Protein AF-M1D6J9-F1 (afdb_monomer_lite)

Organism: Solanum tuberosum (NCBI:txid4113)

pLDDT: mean 74.07, std 15.8, range [37.56, 92.62]

Sequence (153 aa):
MGIGIFLSIVTMIISGIVEDRRRTLAMTRPMLQMTREKGAISSMSGLWLIPQMALSGLSEAFALISENEFFYKQCPENMRSIAASFFFVGLAGSSYLSSFFSSVVHKTSNWLAEDLNKGKLDCFYYLMAALEILNLGYFLVCAKWYKYKGVAM

Foldseek 3Di:
DLVLLVLVLVLLVLVLVVVVVLLVQQVPDPPDDDDPQQADDRPDPCVSVVVSVVSNVVSVVVVVVVLVVCLVQPPDPVCSVVSVVVVVVVVVVVVVVVVVVVVCCVVVDCLVPSHVNVRPVSVVSVVVSVVSVVVSVVVVVVVVVDDRDDPPD

Structure (mmCIF, N/CA/C/O backbone):
data_AF-M1D6J9-F1
#
_entry.id   AF-M1D6J9-F1
#
loop_
_atom_site.group_PDB
_atom_site.id
_atom_site.type_symbol
_atom_site.label_atom_id
_atom_site.label_alt_id
_atom_site.label_comp_id
_atom_site.label_asym_id
_atom_site.label_entity_id
_atom_site.label_seq_id
_atom_site.pdbx_PDB_ins_code
_atom_site.Cartn_x
_atom_site.Cartn_y
_atom_site.Cartn_z
_atom_site.occupancy
_atom_site.B_iso_or_equiv
_atom_site.auth_seq_id
_atom_site.auth_comp_id
_atom_site.auth_asym_id
_atom_site.auth_atom_id
_atom_site.pdbx_PDB_model_num
ATOM 1 N N . MET A 1 1 ? -10.720 4.431 4.496 1.00 81.25 1 MET A N 1
ATOM 2 C CA . MET A 1 1 ? -9.543 3.540 4.601 1.00 81.25 1 MET A CA 1
ATOM 3 C C . MET A 1 1 ? -9.350 2.794 3.285 1.00 81.25 1 MET A C 1
ATOM 5 O O . MET A 1 1 ? -8.314 2.959 2.662 1.00 81.25 1 MET A O 1
ATOM 9 N N . GLY A 1 2 ? -10.385 2.112 2.770 1.00 84.06 2 GLY A N 1
ATOM 10 C CA . GLY A 1 2 ? -10.332 1.439 1.459 1.00 84.06 2 GLY A CA 1
ATOM 11 C C . GLY A 1 2 ? -9.963 2.329 0.259 1.00 84.06 2 GLY A C 1
ATOM 12 O O . GLY A 1 2 ? -9.241 1.869 -0.614 1.00 84.06 2 GLY A O 1
ATOM 13 N N . ILE A 1 3 ? -10.381 3.604 0.233 1.00 86.88 3 ILE A N 1
ATOM 14 C CA . ILE A 1 3 ? -10.006 4.551 -0.840 1.00 86.88 3 ILE A CA 1
ATOM 15 C C . ILE A 1 3 ? -8.489 4.797 -0.861 1.00 86.88 3 ILE A C 1
ATOM 17 O O . ILE A 1 3 ? -7.898 4.788 -1.933 1.00 86.88 3 ILE A O 1
ATOM 21 N N . GLY A 1 4 ? -7.851 4.952 0.306 1.00 86.06 4 GLY A N 1
ATOM 22 C CA . GLY A 1 4 ? -6.392 5.088 0.403 1.00 86.06 4 GLY A CA 1
ATOM 23 C C . GLY A 1 4 ? -5.677 3.837 -0.108 1.00 86.06 4 GLY A C 1
ATOM 24 O O . GLY A 1 4 ? -4.837 3.928 -0.990 1.00 86.06 4 GLY A O 1
ATOM 25 N N . ILE A 1 5 ? -6.101 2.645 0.331 1.00 86.12 5 ILE A N 1
ATOM 26 C CA . ILE A 1 5 ? -5.523 1.372 -0.144 1.00 86.12 5 ILE A CA 1
ATOM 27 C C . ILE A 1 5 ? -5.670 1.231 -1.670 1.00 86.12 5 ILE A C 1
ATOM 29 O O . ILE A 1 5 ? -4.727 0.838 -2.352 1.00 86.12 5 ILE A O 1
ATOM 33 N N . PHE A 1 6 ? -6.830 1.592 -2.225 1.00 88.31 6 PHE A N 1
ATOM 34 C CA . PHE A 1 6 ? -7.063 1.566 -3.669 1.00 88.31 6 PHE A CA 1
ATOM 35 C C . PHE A 1 6 ? -6.150 2.540 -4.428 1.00 88.31 6 PHE A C 1
ATOM 37 O O . PHE A 1 6 ? -5.569 2.170 -5.447 1.00 88.31 6 PHE A O 1
ATOM 44 N N . LEU A 1 7 ? -5.987 3.767 -3.924 1.00 88.00 7 LEU A N 1
ATOM 45 C CA . LEU A 1 7 ? -5.068 4.744 -4.511 1.00 88.00 7 LEU A CA 1
ATOM 46 C C . LEU A 1 7 ? -3.607 4.276 -4.433 1.00 88.00 7 LEU A C 1
ATOM 48 O O . LEU A 1 7 ? -2.859 4.517 -5.381 1.00 88.00 7 LEU A O 1
ATOM 52 N N . SER A 1 8 ? -3.210 3.562 -3.374 1.00 87.00 8 SER A N 1
ATOM 53 C CA . SER A 1 8 ? -1.877 2.944 -3.263 1.00 87.00 8 SER A CA 1
ATOM 54 C C . SER A 1 8 ? -1.621 1.963 -4.409 1.00 87.00 8 SER A C 1
ATOM 56 O O . SER A 1 8 ? -0.645 2.124 -5.139 1.00 87.00 8 SER A O 1
ATOM 58 N N . ILE A 1 9 ? -2.575 1.059 -4.673 1.00 86.88 9 ILE A N 1
ATOM 59 C CA . ILE A 1 9 ? -2.487 0.076 -5.770 1.00 86.88 9 ILE A CA 1
ATOM 60 C C . ILE A 1 9 ? -2.318 0.773 -7.120 1.00 86.88 9 ILE A C 1
ATOM 62 O O . ILE A 1 9 ? -1.462 0.402 -7.925 1.00 86.88 9 ILE A O 1
ATOM 66 N N . VAL A 1 10 ? -3.119 1.811 -7.374 1.00 87.69 10 VAL A N 1
ATOM 67 C CA . VAL A 1 10 ? -3.025 2.597 -8.611 1.00 87.69 10 VAL A CA 1
ATOM 68 C C . VAL A 1 10 ? -1.655 3.272 -8.724 1.00 87.69 10 VAL A C 1
ATOM 70 O O . VAL A 1 10 ? -1.046 3.245 -9.792 1.00 87.69 10 VAL A O 1
ATOM 73 N N . THR A 1 11 ? -1.140 3.826 -7.625 1.00 86.44 11 THR A N 1
ATOM 74 C CA . THR A 1 11 ? 0.188 4.456 -7.573 1.00 86.44 11 THR A CA 1
ATOM 75 C C . THR A 1 11 ? 1.291 3.449 -7.894 1.00 86.44 11 THR A C 1
ATOM 77 O O . THR A 1 11 ? 2.173 3.746 -8.702 1.00 86.44 11 THR A O 1
ATOM 80 N N . MET A 1 12 ? 1.213 2.242 -7.329 1.00 85.06 12 MET A N 1
ATOM 81 C CA . MET A 1 12 ? 2.183 1.170 -7.550 1.00 85.06 12 MET A CA 1
ATOM 82 C C . MET A 1 12 ? 2.194 0.702 -9.012 1.00 85.06 12 MET A C 1
ATOM 84 O O . MET A 1 12 ? 3.260 0.537 -9.606 1.00 85.06 12 MET A O 1
ATOM 88 N N . ILE A 1 13 ? 1.016 0.569 -9.634 1.00 84.31 13 ILE A N 1
ATOM 89 C CA . ILE A 1 13 ? 0.885 0.234 -11.063 1.00 84.31 13 ILE A CA 1
ATOM 90 C C . ILE A 1 13 ? 1.482 1.340 -11.941 1.00 84.31 13 ILE A C 1
ATOM 92 O O . ILE A 1 13 ? 2.238 1.048 -12.868 1.00 84.31 13 ILE A O 1
ATOM 96 N N . ILE A 1 14 ? 1.175 2.610 -11.652 1.00 83.81 14 ILE A N 1
ATOM 97 C CA . ILE A 1 14 ? 1.732 3.750 -12.395 1.00 83.81 14 ILE A CA 1
ATOM 98 C C . ILE A 1 14 ? 3.258 3.764 -12.278 1.00 83.81 14 ILE A C 1
ATOM 100 O O . ILE A 1 14 ? 3.933 3.947 -13.290 1.00 83.81 14 ILE A O 1
ATOM 104 N N . SER A 1 15 ? 3.805 3.516 -11.085 1.00 79.38 15 SER A N 1
ATOM 105 C CA . SER A 1 15 ? 5.254 3.449 -10.870 1.00 79.38 15 SER A CA 1
ATOM 106 C C . SER A 1 15 ? 5.901 2.329 -11.695 1.00 79.38 15 SER A C 1
ATOM 108 O O . SER A 1 15 ? 6.890 2.572 -12.386 1.00 79.38 15 SER A O 1
ATOM 110 N N . GLY A 1 16 ? 5.279 1.144 -11.745 1.00 77.06 16 GLY A N 1
ATOM 111 C CA . GLY A 1 16 ? 5.732 0.041 -12.599 1.00 77.06 16 GLY A CA 1
ATOM 112 C C . GLY A 1 16 ? 5.719 0.378 -14.097 1.00 77.06 16 GLY A C 1
ATOM 113 O O . GLY A 1 16 ? 6.666 0.057 -14.811 1.00 77.06 16 GLY A O 1
ATOM 114 N N . ILE A 1 17 ? 4.689 1.079 -14.587 1.00 78.62 17 ILE A N 1
ATOM 115 C CA . ILE A 1 17 ? 4.623 1.524 -15.992 1.00 78.62 17 ILE A CA 1
ATOM 116 C C . ILE A 1 17 ? 5.702 2.573 -16.286 1.00 78.62 17 ILE A C 1
ATOM 118 O O . ILE A 1 17 ? 6.336 2.538 -17.341 1.00 78.62 17 ILE A O 1
ATOM 122 N N . VAL A 1 18 ? 5.917 3.525 -15.375 1.00 77.12 18 VAL A N 1
ATOM 123 C CA . VAL A 1 18 ? 6.954 4.558 -15.517 1.00 77.12 18 VAL A CA 1
ATOM 124 C C . VAL A 1 18 ? 8.341 3.918 -15.592 1.00 77.12 18 VAL A C 1
ATOM 126 O O . VAL A 1 18 ? 9.149 4.322 -16.432 1.00 77.12 18 VAL A O 1
ATOM 129 N N . GLU A 1 19 ? 8.594 2.892 -14.783 1.00 73.38 19 GLU A N 1
ATOM 130 C CA . GLU A 1 19 ? 9.855 2.152 -14.776 1.00 73.38 19 GLU A CA 1
ATOM 131 C C . GLU A 1 19 ? 10.079 1.360 -16.076 1.00 73.38 19 GLU A C 1
ATOM 133 O O . GLU A 1 19 ? 11.149 1.466 -16.683 1.00 73.38 19 GLU A O 1
ATOM 138 N N . ASP A 1 20 ? 9.049 0.685 -16.595 1.00 72.38 20 ASP A N 1
ATOM 139 C CA . ASP A 1 20 ? 9.115 -0.018 -17.884 1.00 72.38 20 ASP A CA 1
ATOM 140 C C . ASP A 1 20 ? 9.417 0.949 -19.048 1.00 72.38 20 ASP A C 1
ATOM 142 O O . ASP A 1 20 ? 10.242 0.680 -19.934 1.00 72.38 20 ASP A O 1
ATOM 146 N N . ARG A 1 21 ? 8.831 2.155 -19.008 1.00 71.88 21 ARG A N 1
ATOM 147 C CA . ARG A 1 21 ? 9.123 3.229 -19.973 1.00 71.88 21 ARG A CA 1
ATOM 148 C C . ARG A 1 21 ? 10.549 3.758 -19.819 1.00 71.88 21 ARG A C 1
ATOM 150 O O . ARG A 1 21 ? 11.229 3.933 -20.835 1.00 71.88 21 ARG A O 1
ATOM 157 N N . ARG A 1 22 ? 11.034 3.970 -18.589 1.00 71.06 22 ARG A N 1
ATOM 158 C CA . ARG A 1 22 ? 12.426 4.373 -18.302 1.00 71.06 22 ARG A CA 1
ATOM 159 C C . ARG A 1 22 ? 13.417 3.359 -18.867 1.00 71.06 22 ARG A C 1
ATOM 161 O O . ARG A 1 22 ? 14.403 3.749 -19.503 1.00 71.06 22 ARG A O 1
ATOM 168 N N . ARG A 1 23 ? 13.132 2.071 -18.661 1.00 65.06 23 ARG A N 1
ATOM 169 C CA . ARG A 1 23 ? 13.948 0.934 -19.093 1.00 65.06 23 ARG A CA 1
ATOM 170 C C . ARG A 1 23 ? 13.975 0.785 -20.611 1.00 65.06 23 ARG A C 1
ATOM 172 O O . ARG A 1 23 ? 15.051 0.647 -21.191 1.00 65.06 23 ARG A O 1
ATOM 179 N N . THR A 1 24 ? 12.823 0.901 -21.267 1.00 66.94 24 THR A N 1
ATOM 180 C CA . THR A 1 24 ? 12.717 0.852 -22.734 1.00 66.94 24 THR A CA 1
ATOM 181 C C . THR A 1 24 ? 13.510 1.985 -23.396 1.00 66.94 24 THR A C 1
ATOM 183 O O . THR A 1 24 ? 14.210 1.767 -24.389 1.00 66.94 24 THR A O 1
ATOM 186 N N . LEU A 1 25 ? 13.478 3.193 -22.819 1.00 64.19 25 LEU A N 1
ATOM 187 C CA . LEU A 1 25 ? 14.278 4.329 -23.290 1.00 64.19 25 LEU A CA 1
ATOM 188 C C . LEU A 1 25 ? 15.787 4.100 -23.111 1.00 64.19 25 LEU A C 1
ATOM 190 O O . LEU A 1 25 ? 16.555 4.415 -24.021 1.00 64.19 25 LEU A O 1
ATOM 194 N N . ALA A 1 26 ? 16.202 3.495 -21.994 1.00 61.22 26 ALA A N 1
ATOM 195 C CA . ALA A 1 26 ? 17.601 3.145 -21.743 1.00 61.22 26 ALA A CA 1
ATOM 196 C C . ALA A 1 26 ? 18.139 2.083 -22.725 1.00 61.22 26 ALA A C 1
ATOM 198 O O . ALA A 1 26 ? 19.316 2.118 -23.075 1.00 61.22 26 ALA A O 1
ATOM 199 N N . MET A 1 27 ? 17.290 1.165 -23.205 1.00 59.44 27 MET A N 1
ATOM 200 C CA . MET A 1 27 ? 17.675 0.138 -24.187 1.00 59.44 27 MET A CA 1
ATOM 201 C C . MET A 1 27 ? 17.678 0.647 -25.637 1.00 59.44 27 MET A C 1
ATOM 203 O O . MET A 1 27 ? 18.486 0.189 -26.440 1.00 59.44 27 MET A O 1
ATOM 207 N N . THR A 1 28 ? 16.799 1.594 -25.985 1.00 56.91 28 THR A N 1
ATOM 208 C CA . THR A 1 28 ? 16.590 2.020 -27.386 1.00 56.91 28 THR A CA 1
ATOM 209 C C . THR A 1 28 ? 17.522 3.161 -27.824 1.00 56.91 28 THR A C 1
ATOM 211 O O . THR A 1 28 ? 17.757 3.341 -29.017 1.00 56.91 28 THR A O 1
ATOM 214 N N . ARG A 1 29 ? 18.083 3.942 -26.888 1.00 51.22 29 ARG A N 1
ATOM 215 C CA . ARG A 1 29 ? 19.025 5.038 -27.192 1.00 51.22 29 ARG A CA 1
ATOM 216 C C . ARG A 1 29 ? 20.349 4.905 -26.427 1.00 51.22 29 ARG A C 1
ATOM 218 O O . ARG A 1 29 ? 20.593 5.685 -25.508 1.00 51.22 29 ARG A O 1
ATOM 225 N N . PRO A 1 30 ? 21.262 4.002 -26.826 1.00 51.44 30 PRO A N 1
ATOM 226 C CA . PRO A 1 30 ? 22.634 3.999 -26.329 1.00 51.44 30 PRO A CA 1
ATOM 227 C C . PRO A 1 30 ? 23.463 5.100 -27.025 1.00 51.44 30 PRO A C 1
ATOM 229 O O . PRO A 1 30 ? 24.480 4.822 -27.648 1.00 51.44 30 PRO A O 1
ATOM 232 N N . MET A 1 31 ? 23.027 6.363 -26.978 1.00 45.16 31 MET A N 1
ATOM 233 C CA . MET A 1 31 ? 23.827 7.508 -27.439 1.00 45.16 31 MET A CA 1
ATOM 234 C C . MET A 1 31 ? 24.170 8.409 -26.258 1.00 45.16 31 MET A C 1
ATOM 236 O O . MET A 1 31 ? 23.513 9.419 -26.032 1.00 45.16 31 MET A O 1
ATOM 240 N N . LEU A 1 32 ? 25.188 8.004 -25.502 1.00 42.22 32 LEU A N 1
ATOM 241 C CA . LEU A 1 32 ? 26.327 8.837 -25.097 1.00 42.22 32 LEU A CA 1
ATOM 242 C C . LEU A 1 32 ? 27.205 8.025 -24.140 1.00 42.22 32 LEU A C 1
ATOM 244 O O . LEU A 1 32 ? 26.771 7.559 -23.090 1.00 42.22 32 LEU A O 1
ATOM 248 N N . GLN A 1 33 ? 28.443 7.809 -24.574 1.00 44.97 33 GLN A N 1
ATOM 249 C CA . GLN A 1 33 ? 29.521 7.214 -23.794 1.00 44.97 33 GLN A CA 1
ATOM 250 C C . GLN A 1 33 ? 29.790 7.997 -22.495 1.00 44.97 33 GLN A C 1
ATOM 252 O O . GLN A 1 33 ? 29.585 9.205 -22.441 1.00 44.97 33 GLN A O 1
ATOM 257 N N . MET A 1 34 ? 30.389 7.280 -21.532 1.00 43.66 34 MET A N 1
ATOM 258 C CA . MET A 1 34 ? 30.979 7.716 -20.250 1.00 43.66 34 MET A CA 1
ATOM 259 C C . MET A 1 34 ? 29.970 7.839 -19.095 1.00 43.66 34 MET A C 1
ATOM 261 O O . MET A 1 34 ? 29.317 8.852 -18.914 1.00 43.66 34 MET A O 1
ATOM 265 N N . THR A 1 35 ? 29.787 6.841 -18.226 1.00 37.56 35 THR A N 1
ATOM 266 C CA . THR A 1 35 ? 30.799 6.333 -17.283 1.00 37.56 35 THR A CA 1
ATOM 267 C C . THR A 1 35 ? 30.353 4.959 -16.774 1.00 37.56 35 THR A C 1
ATOM 269 O O . THR A 1 35 ? 29.231 4.793 -16.306 1.00 37.56 35 THR A O 1
ATOM 272 N N . ARG A 1 36 ? 31.233 3.961 -16.870 1.00 42.25 36 ARG A N 1
ATOM 273 C CA . ARG A 1 36 ? 30.982 2.526 -16.631 1.00 42.25 36 ARG A CA 1
ATOM 274 C C . ARG A 1 36 ? 30.778 2.137 -15.148 1.00 42.25 36 ARG A C 1
ATOM 276 O O . ARG A 1 36 ? 30.761 0.954 -14.844 1.00 42.25 36 ARG A O 1
ATOM 283 N N . GLU A 1 37 ? 30.594 3.097 -14.243 1.00 41.97 37 GLU A N 1
ATOM 284 C CA . GLU A 1 37 ? 30.488 2.852 -12.790 1.00 41.97 37 GLU A CA 1
ATOM 285 C C . GLU A 1 37 ? 29.167 3.296 -12.150 1.00 41.97 37 GLU A C 1
ATOM 287 O O . GLU A 1 37 ? 28.879 2.925 -11.018 1.00 41.97 37 GLU A O 1
ATOM 292 N N . LYS A 1 38 ? 28.340 4.082 -12.844 1.00 37.62 38 LYS A N 1
ATOM 293 C CA . LYS A 1 38 ? 27.038 4.521 -12.326 1.00 37.62 38 LYS A CA 1
ATOM 294 C C . LYS A 1 38 ? 26.029 4.395 -13.452 1.00 37.62 38 LYS A C 1
ATOM 296 O O . LYS A 1 38 ? 26.162 5.076 -14.464 1.00 37.62 38 LYS A O 1
ATOM 301 N N . GLY A 1 39 ? 25.103 3.449 -13.292 1.00 42.47 39 GLY A N 1
ATOM 302 C CA . GLY A 1 39 ? 24.174 2.965 -14.313 1.00 42.47 39 GLY A CA 1
ATOM 303 C C . GLY A 1 39 ? 23.630 4.048 -15.246 1.00 42.47 39 GLY A C 1
ATOM 304 O O . GLY A 1 39 ? 23.335 5.161 -14.819 1.00 42.47 39 GLY A O 1
ATOM 305 N N . ALA A 1 40 ? 23.511 3.693 -16.531 1.00 41.69 40 ALA A N 1
ATOM 306 C CA . ALA A 1 40 ? 23.114 4.594 -17.609 1.00 41.69 40 ALA A CA 1
ATOM 307 C C . ALA A 1 40 ? 21.934 5.485 -17.192 1.00 41.69 40 ALA A C 1
ATOM 309 O O . ALA A 1 40 ? 20.817 5.005 -16.970 1.00 41.69 40 ALA A O 1
ATOM 310 N N . ILE A 1 41 ? 22.215 6.781 -17.073 1.00 44.06 41 ILE A N 1
ATOM 311 C CA . ILE A 1 41 ? 21.244 7.814 -16.738 1.00 44.06 41 ILE A CA 1
ATOM 312 C C . ILE A 1 41 ? 20.341 7.951 -17.963 1.00 44.06 41 ILE A C 1
ATOM 314 O O . ILE A 1 41 ? 20.674 8.628 -18.934 1.00 44.06 41 ILE A O 1
ATOM 318 N N . SER A 1 42 ? 19.216 7.235 -17.946 1.00 46.09 42 SER A N 1
ATOM 319 C CA . SER A 1 42 ? 18.136 7.444 -18.907 1.00 46.09 42 SER A CA 1
ATOM 320 C C . SER A 1 42 ? 17.759 8.923 -18.844 1.00 46.09 42 SER A C 1
ATOM 322 O O . SER A 1 42 ? 17.488 9.441 -17.760 1.00 46.09 42 SER A O 1
ATOM 324 N N . SER A 1 43 ? 17.779 9.611 -19.988 1.00 46.53 43 SER A N 1
ATOM 325 C CA . SER A 1 43 ? 17.376 11.017 -20.132 1.00 46.53 43 SER A CA 1
ATOM 326 C C . SER A 1 43 ? 15.849 11.141 -20.000 1.00 46.53 43 SER A C 1
ATOM 328 O O . SER A 1 43 ? 15.141 11.564 -20.909 1.00 46.53 43 SER A O 1
ATOM 330 N N . MET A 1 44 ? 15.308 10.663 -18.881 1.00 54.28 44 M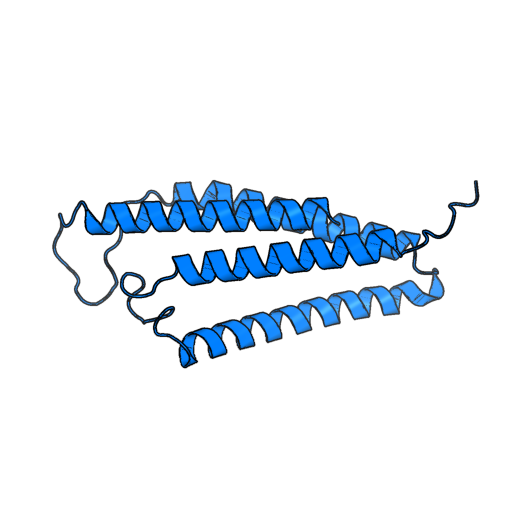ET A N 1
ATOM 331 C CA . MET A 1 44 ? 13.910 10.788 -18.513 1.00 54.28 44 MET A CA 1
ATOM 332 C C . MET A 1 44 ? 13.827 11.951 -17.536 1.00 54.28 44 MET A C 1
ATOM 334 O O . MET A 1 44 ? 14.505 11.967 -16.510 1.00 54.28 44 MET A O 1
ATOM 338 N N . SER A 1 45 ? 13.044 12.965 -17.894 1.00 61.25 45 SER A N 1
ATOM 339 C CA . SER A 1 45 ? 12.879 14.148 -17.056 1.00 61.25 45 SER A CA 1
ATOM 340 C C . SER A 1 45 ? 12.387 13.736 -15.665 1.00 61.25 45 SER A C 1
ATOM 342 O O . SER A 1 45 ? 11.393 13.014 -15.556 1.00 61.25 45 SER A O 1
ATOM 344 N N . GLY A 1 46 ? 13.043 14.226 -14.606 1.00 66.00 46 GLY A N 1
ATOM 345 C CA . GLY A 1 46 ? 12.637 14.000 -13.209 1.00 66.00 46 GLY A CA 1
ATOM 346 C C . GLY A 1 46 ? 11.204 14.457 -12.902 1.00 66.00 46 GLY A C 1
ATOM 347 O O . GLY A 1 46 ? 10.632 14.073 -11.887 1.00 66.00 46 GLY A O 1
ATOM 348 N N . LEU A 1 47 ? 10.585 15.202 -13.824 1.00 73.12 47 LEU A N 1
ATOM 349 C CA . LEU A 1 47 ? 9.164 15.539 -13.818 1.00 73.12 47 LEU A CA 1
ATOM 350 C C . LEU A 1 47 ? 8.241 14.305 -13.785 1.00 73.12 47 LEU A C 1
ATOM 352 O O . LEU A 1 47 ? 7.135 14.407 -13.265 1.00 73.12 47 LEU A O 1
ATOM 356 N N . TRP A 1 48 ? 8.677 13.134 -14.269 1.00 73.19 48 TRP A N 1
ATOM 357 C CA . TRP A 1 48 ? 7.870 11.905 -14.183 1.00 73.19 48 TRP A CA 1
ATOM 358 C C . TRP A 1 48 ? 7.751 11.335 -12.762 1.00 73.19 48 TRP A C 1
ATOM 360 O O . TRP A 1 48 ? 6.844 10.554 -12.483 1.00 73.19 48 TRP A O 1
ATOM 370 N N . LEU A 1 49 ? 8.612 11.763 -11.836 1.00 74.94 49 LEU A N 1
ATOM 371 C CA . LEU A 1 49 ? 8.518 11.385 -10.426 1.00 74.94 49 LEU A CA 1
ATOM 372 C C . LEU A 1 49 ? 7.378 12.125 -9.703 1.00 74.94 49 LEU A C 1
ATOM 374 O O . LEU A 1 49 ? 6.848 11.640 -8.706 1.00 74.94 49 LEU A O 1
ATOM 378 N N . ILE A 1 50 ? 6.994 13.298 -10.212 1.00 82.75 50 ILE A N 1
ATOM 379 C CA . ILE A 1 50 ? 5.996 14.182 -9.603 1.00 82.75 50 ILE A CA 1
ATOM 380 C C . ILE A 1 50 ? 4.623 13.507 -9.480 1.00 82.75 50 ILE A C 1
ATOM 382 O O . ILE A 1 50 ? 4.096 13.477 -8.368 1.00 82.75 50 ILE A O 1
ATOM 386 N N . PRO A 1 51 ? 4.023 12.944 -10.549 1.00 80.50 51 PRO A N 1
ATOM 387 C CA . PRO A 1 51 ? 2.690 12.358 -10.445 1.00 80.50 51 PRO A CA 1
ATOM 388 C C . PRO A 1 51 ? 2.650 11.156 -9.500 1.00 80.50 51 PRO A C 1
ATOM 390 O O . PRO A 1 51 ? 1.701 11.041 -8.732 1.00 80.50 51 PRO A O 1
ATOM 393 N N . GLN A 1 52 ? 3.679 10.302 -9.488 1.00 83.44 52 GLN A N 1
ATOM 394 C CA . GLN A 1 52 ? 3.713 9.166 -8.560 1.00 83.44 52 GLN A CA 1
ATOM 395 C C . GLN A 1 52 ? 3.867 9.614 -7.098 1.00 83.44 52 GLN A C 1
ATOM 397 O O . GLN A 1 52 ? 3.179 9.087 -6.231 1.00 83.44 52 GLN A O 1
ATOM 402 N N . MET A 1 53 ? 4.695 10.627 -6.818 1.00 86.25 53 MET A N 1
ATOM 403 C CA . MET A 1 53 ? 4.848 11.173 -5.464 1.00 86.25 53 MET A CA 1
ATOM 404 C C . MET A 1 53 ? 3.569 11.869 -4.987 1.00 86.25 53 MET A C 1
ATOM 406 O O . MET A 1 53 ? 3.160 11.689 -3.843 1.00 86.2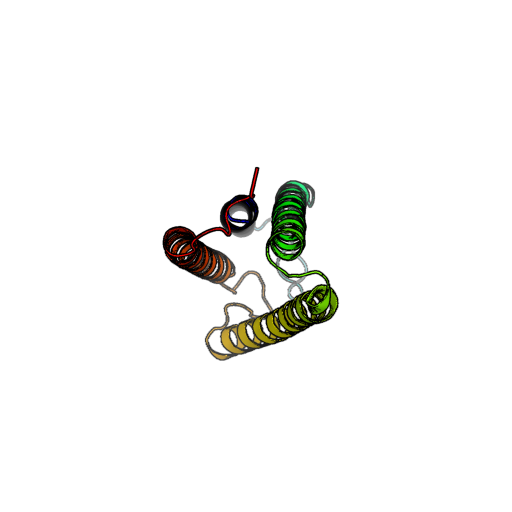5 53 MET A O 1
ATOM 410 N N . ALA A 1 54 ? 2.903 12.619 -5.869 1.00 89.56 54 ALA A N 1
ATOM 411 C CA . ALA A 1 54 ? 1.637 13.275 -5.557 1.00 89.56 54 ALA A CA 1
ATOM 412 C C . ALA A 1 54 ? 0.525 12.260 -5.251 1.00 89.56 54 ALA A C 1
ATOM 414 O O . ALA A 1 54 ? -0.192 12.414 -4.263 1.00 89.56 54 ALA A O 1
ATOM 415 N N . LEU A 1 55 ? 0.399 11.204 -6.064 1.00 88.25 55 LEU A N 1
ATOM 416 C CA . LEU A 1 55 ? -0.576 10.137 -5.830 1.00 88.25 55 LEU A CA 1
ATOM 417 C C . LEU A 1 55 ? -0.268 9.340 -4.556 1.00 88.25 55 LEU A C 1
ATOM 419 O O . LEU A 1 55 ? -1.191 9.053 -3.796 1.00 88.25 55 LEU A O 1
ATOM 423 N N . SER A 1 56 ? 1.009 9.049 -4.285 1.00 87.81 56 SER A N 1
ATOM 424 C CA . SER A 1 56 ? 1.436 8.387 -3.046 1.00 87.81 56 SER A CA 1
ATOM 425 C C . SER A 1 56 ? 1.059 9.214 -1.817 1.00 87.81 56 SER A C 1
ATOM 427 O O . SER A 1 56 ? 0.436 8.697 -0.895 1.00 87.81 56 SER A O 1
ATOM 429 N N . GLY A 1 57 ? 1.353 10.518 -1.830 1.00 89.75 57 GLY A N 1
ATOM 430 C CA . GLY A 1 57 ? 0.989 11.412 -0.729 1.00 89.75 57 GLY A CA 1
ATOM 431 C C . GLY A 1 57 ? -0.526 11.521 -0.538 1.00 89.75 57 GLY A C 1
ATOM 432 O O . GLY A 1 57 ? -1.013 11.536 0.591 1.00 89.75 57 GLY A O 1
ATOM 433 N N . LEU A 1 58 ? -1.294 11.537 -1.633 1.00 91.38 58 LEU A N 1
ATOM 434 C CA . LEU A 1 58 ? -2.756 11.544 -1.568 1.00 91.38 58 LEU A CA 1
ATOM 435 C C . LEU A 1 58 ? -3.304 10.239 -0.970 1.00 91.38 58 LEU A C 1
ATOM 437 O O . LEU A 1 58 ? -4.190 10.276 -0.116 1.00 91.38 58 LEU A O 1
ATOM 441 N N . SER A 1 59 ? -2.762 9.097 -1.399 1.00 89.94 59 SER A N 1
ATOM 442 C CA . SER A 1 59 ? -3.081 7.770 -0.865 1.00 89.94 59 SER A CA 1
ATOM 443 C C . SER A 1 59 ? -2.855 7.708 0.649 1.00 89.94 59 SER A C 1
ATOM 445 O O . SER A 1 59 ? -3.773 7.358 1.400 1.00 89.94 59 SER A O 1
ATOM 447 N N . GLU A 1 60 ? -1.673 8.132 1.104 1.00 88.81 60 GLU A N 1
ATOM 448 C CA . GLU A 1 60 ? -1.306 8.167 2.522 1.00 88.81 60 GLU A CA 1
ATOM 449 C C . GLU A 1 60 ? -2.208 9.104 3.327 1.00 88.81 60 GLU A C 1
ATOM 451 O O . GLU A 1 60 ? -2.707 8.713 4.383 1.00 88.81 60 GLU A O 1
ATOM 456 N N . ALA A 1 61 ? -2.493 10.306 2.817 1.00 91.31 61 ALA A N 1
ATOM 457 C CA . ALA A 1 61 ? -3.379 11.254 3.487 1.00 91.31 61 ALA A CA 1
ATOM 458 C C . ALA A 1 61 ? -4.783 10.663 3.695 1.00 91.31 61 ALA A C 1
ATOM 460 O O . ALA A 1 61 ? -5.325 10.710 4.801 1.00 91.31 61 ALA A O 1
ATOM 461 N N . PHE A 1 62 ? -5.364 10.046 2.660 1.00 89.38 62 PHE A N 1
ATOM 462 C CA . PHE A 1 62 ? -6.672 9.401 2.780 1.00 89.38 62 PHE A CA 1
ATOM 463 C C . PHE A 1 62 ? -6.653 8.197 3.720 1.00 89.38 62 PHE A C 1
ATOM 465 O O . PHE A 1 62 ? -7.631 7.984 4.446 1.00 89.38 62 PHE A O 1
ATOM 472 N N . ALA A 1 63 ? -5.581 7.402 3.715 1.00 88.25 63 ALA A N 1
ATOM 473 C CA . ALA A 1 63 ? -5.426 6.276 4.628 1.00 88.25 63 ALA A CA 1
ATOM 474 C C . ALA A 1 63 ? -5.370 6.756 6.087 1.00 88.25 63 ALA A C 1
ATOM 476 O O . ALA A 1 63 ? -6.186 6.310 6.895 1.00 88.25 63 ALA A O 1
ATOM 477 N N . LEU A 1 64 ? -4.509 7.733 6.380 1.00 88.00 64 LEU A N 1
ATOM 478 C CA . LEU A 1 64 ? -4.268 8.253 7.725 1.00 88.00 64 LEU A CA 1
ATOM 479 C C . LEU A 1 64 ? -5.486 8.985 8.297 1.00 88.00 64 LEU A C 1
ATOM 481 O O . LEU A 1 64 ? -5.875 8.735 9.436 1.00 88.00 64 LEU A O 1
ATOM 485 N N . ILE A 1 65 ? -6.146 9.841 7.505 1.00 90.00 65 ILE A N 1
ATOM 486 C CA . ILE A 1 65 ? -7.376 10.530 7.935 1.00 90.00 65 ILE A CA 1
ATOM 487 C C . ILE A 1 65 ? -8.468 9.507 8.258 1.00 90.00 65 ILE A C 1
ATOM 489 O O . ILE A 1 65 ? -9.125 9.601 9.294 1.00 90.00 65 ILE A O 1
ATOM 493 N N . SER A 1 66 ? -8.637 8.505 7.392 1.00 87.88 66 SER A N 1
ATOM 494 C CA . SER A 1 66 ? -9.642 7.463 7.600 1.00 87.88 66 SER A CA 1
ATOM 495 C C . SER A 1 66 ? -9.378 6.621 8.844 1.00 87.88 66 SER A C 1
ATOM 497 O O . SER A 1 66 ? -10.318 6.237 9.535 1.00 87.88 66 SER A O 1
ATOM 499 N N . GLU A 1 67 ? -8.116 6.269 9.082 1.00 84.88 67 GLU A N 1
ATOM 500 C CA . GLU A 1 67 ? -7.701 5.468 10.229 1.00 84.88 67 GLU A CA 1
ATOM 501 C C . GLU A 1 67 ? -7.923 6.240 11.532 1.00 84.88 67 GLU A C 1
ATOM 503 O O . GLU A 1 67 ? -8.547 5.714 12.455 1.00 84.88 67 GLU A O 1
ATOM 508 N N . ASN A 1 68 ? -7.538 7.520 11.570 1.00 84.06 68 ASN A N 1
ATOM 509 C CA . ASN A 1 68 ? -7.827 8.396 12.703 1.00 84.06 68 ASN A CA 1
ATOM 510 C C . ASN A 1 68 ? -9.330 8.506 12.967 1.00 84.06 68 ASN A C 1
ATOM 512 O O . ASN A 1 68 ? -9.768 8.311 14.099 1.00 84.06 68 ASN A O 1
ATOM 516 N N . GLU A 1 69 ? -10.140 8.789 11.943 1.00 85.38 69 GLU A N 1
ATOM 517 C CA . GLU A 1 69 ? -11.593 8.908 12.109 1.00 85.38 69 GLU A CA 1
ATOM 518 C C . GLU A 1 69 ? -12.214 7.604 12.632 1.00 85.38 69 GLU A C 1
ATOM 520 O O . GLU A 1 69 ? -13.082 7.632 13.509 1.00 85.38 69 GLU A O 1
ATOM 525 N N . PHE A 1 70 ? -11.740 6.454 12.143 1.00 82.81 70 PHE A N 1
ATOM 526 C CA . PHE A 1 70 ? -12.174 5.148 12.626 1.00 82.81 70 PHE A CA 1
ATOM 527 C C . PHE A 1 70 ? -11.810 4.936 14.098 1.00 82.81 70 PHE A C 1
ATOM 529 O O . PHE A 1 70 ? -12.679 4.567 14.889 1.00 82.81 70 PHE A O 1
ATOM 536 N N . PHE A 1 71 ? -10.567 5.222 14.496 1.00 80.00 71 PHE A N 1
ATOM 537 C CA . PHE A 1 71 ? -10.153 5.118 15.895 1.00 80.00 71 PHE A CA 1
ATOM 538 C C . PHE A 1 71 ? -10.959 6.048 16.802 1.00 80.00 71 PHE A C 1
ATOM 540 O O . PHE A 1 71 ? -11.410 5.619 17.863 1.00 80.00 71 PHE A O 1
ATOM 547 N N . TYR A 1 72 ? -11.221 7.286 16.378 1.00 79.69 72 TYR A N 1
ATOM 548 C CA . TYR A 1 72 ? -12.032 8.221 17.160 1.00 79.69 72 TYR A CA 1
ATOM 549 C C . TYR A 1 72 ? -13.493 7.783 17.306 1.00 79.69 72 TYR A C 1
ATOM 551 O O . TYR A 1 72 ? -14.067 7.985 18.377 1.00 79.69 72 TYR A O 1
ATOM 559 N N . LYS A 1 73 ? -14.095 7.189 16.266 1.00 80.44 73 LYS A N 1
ATOM 560 C CA . LYS A 1 73 ? -15.488 6.708 16.301 1.00 80.44 73 LYS A CA 1
ATOM 561 C C . LYS A 1 73 ? -15.651 5.389 17.052 1.00 80.44 73 LYS A C 1
ATOM 563 O O . LYS A 1 73 ? -16.689 5.170 17.672 1.00 80.44 73 LYS A O 1
ATOM 568 N N . GLN A 1 74 ? -14.657 4.507 16.983 1.00 78.56 74 GLN A N 1
ATOM 569 C CA . GLN A 1 74 ? -14.797 3.130 17.447 1.00 78.56 74 GLN A CA 1
ATOM 570 C C . GLN A 1 74 ? -14.160 2.879 18.822 1.00 78.56 74 GLN A C 1
ATOM 572 O O . GLN A 1 74 ? -14.624 1.993 19.549 1.00 78.56 74 GLN A O 1
ATOM 577 N N . CYS A 1 75 ? -13.144 3.654 19.217 1.00 73.38 75 CYS A N 1
ATOM 578 C CA . CYS A 1 75 ? -12.537 3.531 20.540 1.00 73.38 75 CYS A CA 1
ATOM 579 C C . CYS A 1 75 ? -13.286 4.369 21.588 1.00 73.38 75 CYS A C 1
ATOM 581 O O . CYS A 1 75 ? -13.532 5.558 21.375 1.00 73.38 75 CYS A O 1
ATOM 583 N N . PRO A 1 76 ? -13.605 3.785 22.758 1.00 73.62 76 PRO A N 1
ATOM 584 C CA . PRO A 1 76 ? -14.122 4.552 23.881 1.00 73.62 76 PRO A CA 1
ATOM 585 C C . PRO A 1 76 ? -13.050 5.525 24.396 1.00 73.62 76 PRO A C 1
ATOM 587 O O . PRO A 1 76 ? -11.846 5.311 24.225 1.00 73.62 76 PRO A O 1
ATOM 590 N N . GLU A 1 77 ? -13.488 6.623 25.011 1.00 72.44 77 GLU A N 1
ATOM 591 C CA . GLU A 1 77 ? -12.635 7.778 25.317 1.00 72.44 77 GLU A CA 1
ATOM 592 C C . GLU A 1 77 ? -11.438 7.436 26.223 1.00 72.44 77 GLU A C 1
ATOM 594 O O . GLU A 1 77 ? -10.336 7.950 26.042 1.00 72.44 77 GLU A O 1
ATOM 599 N N . ASN A 1 78 ? -11.628 6.464 27.114 1.00 74.69 78 ASN A N 1
ATOM 600 C CA . ASN A 1 78 ? -10.624 5.912 28.021 1.00 74.69 78 ASN A CA 1
ATOM 601 C C . ASN A 1 78 ? -9.552 5.031 27.343 1.00 74.69 78 ASN A C 1
ATOM 603 O O . ASN A 1 78 ? -8.535 4.741 27.967 1.00 74.69 78 ASN A O 1
ATOM 607 N N . MET A 1 79 ? -9.741 4.604 26.089 1.00 80.38 79 MET A N 1
ATOM 608 C CA . MET A 1 79 ? -8.794 3.740 25.360 1.00 80.38 79 MET A CA 1
ATOM 609 C C . MET A 1 79 ? -8.080 4.448 24.200 1.00 80.38 79 MET A C 1
ATOM 611 O O . MET A 1 79 ? -7.292 3.821 23.491 1.00 80.38 79 MET A O 1
ATOM 615 N N . ARG A 1 80 ? -8.295 5.757 24.011 1.00 76.31 80 ARG A N 1
ATOM 616 C CA . ARG A 1 80 ? -7.677 6.522 22.911 1.00 76.31 80 ARG A CA 1
ATOM 617 C C . ARG A 1 80 ? -6.142 6.475 22.923 1.00 76.31 80 ARG A C 1
ATOM 619 O O . ARG A 1 80 ? -5.532 6.357 21.867 1.00 76.31 80 ARG A O 1
ATOM 626 N N . SER A 1 81 ? -5.518 6.488 24.104 1.00 82.94 81 SER A N 1
ATOM 627 C CA . SER A 1 81 ? -4.053 6.372 24.243 1.00 82.94 81 SER A CA 1
ATOM 628 C C . SER A 1 81 ? -3.517 5.011 23.766 1.00 82.94 81 SER A C 1
ATOM 630 O O . SER A 1 81 ? -2.473 4.926 23.117 1.00 82.94 81 SER A O 1
ATOM 632 N N . ILE A 1 82 ? -4.271 3.935 24.015 1.00 84.75 82 ILE A N 1
ATOM 633 C CA . ILE A 1 82 ? -3.921 2.584 23.560 1.00 84.75 82 ILE A CA 1
ATOM 634 C C . ILE A 1 82 ? -4.031 2.504 22.032 1.00 84.75 82 ILE A C 1
ATOM 636 O O . ILE A 1 82 ? -3.135 1.970 21.385 1.00 84.75 82 ILE A O 1
ATOM 640 N N . ALA A 1 83 ? -5.080 3.088 21.444 1.00 81.06 83 ALA A N 1
ATOM 641 C CA . ALA A 1 83 ? -5.248 3.164 19.992 1.00 81.06 83 ALA A CA 1
ATOM 642 C C . ALA A 1 83 ? -4.097 3.923 19.306 1.00 81.06 83 ALA A C 1
ATOM 644 O O . ALA A 1 83 ? -3.509 3.419 18.352 1.00 81.06 83 ALA A O 1
ATOM 645 N N . ALA A 1 84 ? -3.709 5.085 19.844 1.00 82.44 84 ALA A N 1
ATOM 646 C CA . ALA A 1 84 ? -2.558 5.837 19.345 1.00 82.44 84 ALA A CA 1
ATOM 647 C C . ALA A 1 84 ? -1.252 5.028 19.458 1.00 82.44 84 ALA A C 1
ATOM 649 O O . ALA A 1 84 ? -0.425 5.040 18.550 1.00 82.44 84 ALA A O 1
ATOM 650 N N . SER A 1 85 ? -1.082 4.273 20.545 1.00 87.75 85 SER A N 1
ATOM 651 C CA . SER A 1 85 ? 0.083 3.402 20.730 1.00 87.75 85 SER A CA 1
ATOM 652 C C . SER A 1 85 ? 0.129 2.280 19.685 1.00 87.75 85 SER A C 1
ATOM 654 O O . SER A 1 85 ? 1.189 2.015 19.122 1.00 87.75 85 SER A O 1
ATOM 656 N N . PHE A 1 86 ? -1.014 1.662 19.362 1.00 86.19 86 PHE A N 1
ATOM 657 C CA . PHE A 1 86 ? -1.106 0.670 18.284 1.00 86.19 86 PHE A CA 1
ATOM 658 C C . PHE A 1 86 ? -0.750 1.252 16.915 1.00 86.19 86 PHE A C 1
ATOM 660 O O . PHE A 1 86 ? -0.086 0.569 16.138 1.00 86.19 86 PHE A O 1
ATOM 667 N N . PHE A 1 87 ? -1.116 2.506 16.640 1.00 84.50 87 PHE A N 1
ATOM 668 C CA . PHE A 1 87 ? -0.715 3.192 15.411 1.00 84.50 87 PHE A CA 1
ATOM 669 C C . PHE A 1 87 ? 0.816 3.314 15.298 1.00 84.50 87 PHE A C 1
ATOM 671 O O . PHE A 1 87 ? 1.401 2.920 14.289 1.00 84.50 87 PHE A O 1
ATOM 678 N N . PHE A 1 88 ? 1.496 3.765 16.359 1.00 87.12 88 PHE A N 1
ATOM 679 C CA . PHE A 1 88 ? 2.964 3.842 16.373 1.00 87.12 88 PHE A CA 1
ATOM 680 C C . PHE A 1 88 ? 3.640 2.471 16.266 1.00 87.12 88 PHE A C 1
ATOM 682 O O . PHE A 1 88 ? 4.641 2.330 15.563 1.00 87.12 88 PHE A O 1
ATOM 689 N N . VAL A 1 89 ? 3.089 1.447 16.924 1.00 91.06 89 VAL A N 1
ATOM 690 C CA . VAL A 1 89 ? 3.574 0.065 16.786 1.00 91.06 89 VAL A CA 1
ATOM 691 C C . VAL A 1 89 ? 3.384 -0.433 15.352 1.00 91.06 89 VAL A C 1
ATOM 693 O O . VAL A 1 89 ? 4.278 -1.085 14.819 1.00 91.06 89 VAL A O 1
ATOM 696 N N . GLY A 1 90 ? 2.271 -0.081 14.704 1.00 89.06 90 GLY A N 1
ATOM 697 C CA . GLY A 1 90 ? 2.028 -0.350 13.289 1.00 89.06 90 GLY A CA 1
ATOM 698 C C . GLY A 1 90 ? 3.086 0.290 12.392 1.00 89.06 90 GLY A C 1
ATOM 699 O O . GLY A 1 90 ? 3.683 -0.400 11.571 1.00 89.06 90 GLY A O 1
ATOM 700 N N . LEU A 1 91 ? 3.401 1.573 12.598 1.00 88.19 91 LEU A N 1
ATOM 701 C CA . LEU A 1 91 ? 4.465 2.272 11.862 1.00 88.19 91 LEU A CA 1
ATOM 702 C C . LEU A 1 91 ? 5.846 1.627 12.061 1.00 88.19 91 LEU A C 1
ATOM 704 O O . LEU A 1 91 ? 6.595 1.432 11.096 1.00 88.19 91 LEU A O 1
ATOM 708 N N . ALA A 1 92 ? 6.179 1.253 13.298 1.00 92.50 92 ALA A N 1
ATOM 709 C CA . ALA A 1 92 ? 7.415 0.538 13.597 1.00 92.50 92 ALA A CA 1
ATOM 710 C C . ALA A 1 92 ? 7.446 -0.826 12.888 1.00 92.50 92 ALA A C 1
ATOM 712 O O . ALA A 1 92 ? 8.419 -1.147 12.205 1.00 92.50 92 ALA A O 1
ATOM 713 N N . GLY A 1 93 ? 6.359 -1.597 12.978 1.00 92.62 93 GLY A N 1
ATOM 714 C CA . GLY A 1 93 ? 6.196 -2.877 12.290 1.00 92.62 93 GLY A CA 1
ATOM 715 C C . GLY A 1 93 ? 6.367 -2.757 10.775 1.00 92.62 93 GLY A C 1
ATOM 716 O O . GLY A 1 93 ? 7.107 -3.541 10.184 1.00 92.62 93 GLY A O 1
ATOM 717 N N . SER A 1 94 ? 5.778 -1.731 10.158 1.00 89.38 94 SER A N 1
ATOM 718 C CA . SER A 1 94 ? 5.942 -1.423 8.731 1.00 89.38 94 SER A CA 1
ATOM 719 C C . SER A 1 94 ? 7.400 -1.137 8.357 1.00 89.38 94 SER A C 1
ATOM 721 O O . SER A 1 94 ? 7.876 -1.596 7.319 1.00 89.38 94 SER A O 1
ATOM 723 N N . SER A 1 95 ? 8.146 -0.444 9.221 1.00 90.19 95 SER A N 1
ATOM 724 C CA . SER A 1 95 ? 9.571 -0.145 9.003 1.00 90.19 95 SER A CA 1
ATOM 725 C C . SER A 1 95 ? 10.439 -1.411 9.049 1.00 90.19 95 SER A C 1
ATOM 727 O O . SER A 1 95 ? 11.328 -1.604 8.211 1.00 90.19 95 SER A O 1
ATOM 729 N N . TYR A 1 96 ? 10.143 -2.320 9.983 1.00 91.75 96 TYR A N 1
ATOM 730 C CA . TYR A 1 96 ? 10.794 -3.629 10.049 1.00 91.75 96 TYR A CA 1
ATOM 731 C C . TYR A 1 96 ? 10.431 -4.510 8.855 1.00 91.75 96 TYR A C 1
ATOM 733 O O . TYR A 1 96 ? 11.317 -5.134 8.274 1.00 91.75 96 TYR A O 1
ATOM 741 N N . LEU A 1 97 ? 9.158 -4.527 8.448 1.00 87.94 97 LEU A N 1
ATOM 742 C CA . LEU A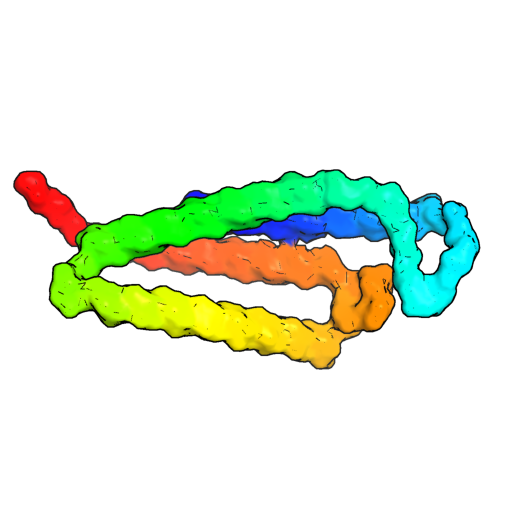 1 97 ? 8.706 -5.254 7.262 1.00 87.94 97 LEU A CA 1
ATOM 743 C C . LEU A 1 97 ? 9.411 -4.754 6.002 1.00 87.94 97 LEU A C 1
ATOM 745 O O . LEU A 1 97 ? 9.914 -5.571 5.239 1.00 87.94 97 LEU A O 1
ATOM 749 N N . SER A 1 98 ? 9.522 -3.438 5.810 1.00 86.56 98 SER A N 1
ATOM 750 C CA . SER A 1 98 ? 10.256 -2.849 4.683 1.00 86.56 98 SER A CA 1
ATOM 751 C C . SER A 1 98 ? 11.719 -3.317 4.640 1.00 86.56 98 SER A C 1
ATOM 753 O O . SER A 1 98 ? 12.212 -3.767 3.603 1.00 86.56 98 SER A O 1
ATOM 755 N N . SER A 1 99 ? 12.393 -3.317 5.795 1.00 86.69 99 SER A N 1
ATOM 756 C CA . SER A 1 99 ? 13.774 -3.811 5.923 1.00 86.69 99 SER A CA 1
ATOM 757 C C . SER A 1 99 ? 13.892 -5.320 5.677 1.00 86.69 99 SER A C 1
ATOM 759 O O . SER A 1 99 ? 14.858 -5.800 5.086 1.00 86.69 99 SER A O 1
ATOM 761 N N . PHE A 1 100 ? 12.901 -6.093 6.117 1.00 85.94 100 PHE A N 1
ATOM 762 C CA . PHE A 1 100 ? 12.848 -7.526 5.864 1.00 85.94 100 PHE A CA 1
ATOM 763 C C . PHE A 1 100 ? 12.655 -7.815 4.373 1.00 85.94 100 PHE A C 1
ATOM 765 O O . PHE A 1 100 ? 13.393 -8.619 3.806 1.00 85.94 100 PHE A O 1
ATOM 772 N N . PHE A 1 101 ? 11.719 -7.123 3.719 1.00 80.88 101 PHE A N 1
ATOM 773 C CA . PHE A 1 101 ? 11.469 -7.256 2.287 1.00 80.88 101 PHE A CA 1
ATOM 774 C C . PHE A 1 101 ? 12.711 -6.927 1.462 1.00 80.88 101 PHE A C 1
ATOM 776 O O . PHE A 1 101 ? 13.079 -7.717 0.593 1.00 80.88 101 PHE A O 1
ATOM 783 N N . SER A 1 102 ? 13.393 -5.816 1.749 1.00 78.69 102 SER A N 1
ATOM 784 C CA . SER A 1 102 ? 14.617 -5.450 1.028 1.00 78.69 102 SER A CA 1
ATOM 785 C C . SER A 1 102 ? 15.717 -6.504 1.194 1.00 78.69 102 SER A C 1
ATOM 787 O O . SER A 1 102 ? 16.343 -6.896 0.209 1.00 78.69 102 SER A O 1
ATOM 789 N N . SER A 1 103 ? 15.887 -7.048 2.402 1.00 81.69 103 SER A N 1
ATOM 790 C CA . SER A 1 103 ? 16.841 -8.128 2.684 1.00 81.69 103 SER A CA 1
ATOM 791 C C . SER A 1 103 ? 16.495 -9.436 1.957 1.00 81.69 103 SER A C 1
ATOM 793 O O . SER A 1 103 ? 17.359 -10.057 1.333 1.00 81.69 103 SER A O 1
ATOM 795 N N . VAL A 1 104 ? 15.220 -9.846 1.964 1.00 80.50 104 VAL A N 1
ATOM 796 C CA . VAL A 1 104 ? 14.745 -11.047 1.254 1.00 80.50 104 VAL A CA 1
ATOM 797 C C . VAL A 1 104 ? 14.939 -10.910 -0.250 1.00 80.50 104 VAL A C 1
ATOM 799 O O . VAL A 1 104 ? 15.416 -11.854 -0.885 1.00 80.50 104 VAL A O 1
ATOM 802 N N . VAL A 1 105 ? 14.600 -9.749 -0.814 1.00 74.31 105 VAL A N 1
ATOM 803 C CA . VAL A 1 105 ? 14.792 -9.462 -2.239 1.00 74.31 105 VAL A CA 1
ATOM 804 C C . VAL A 1 105 ? 16.271 -9.522 -2.586 1.00 74.31 105 VAL A C 1
ATOM 806 O O . VAL A 1 105 ? 16.623 -10.231 -3.522 1.00 74.31 105 VAL A O 1
ATOM 809 N N . HIS A 1 106 ? 17.131 -8.877 -1.795 1.00 73.44 106 HIS A N 1
ATOM 810 C CA . HIS A 1 106 ? 18.578 -8.888 -2.005 1.00 73.44 106 HIS A CA 1
ATOM 811 C C . HIS A 1 106 ? 19.170 -10.307 -1.960 1.00 73.44 106 HIS A C 1
ATOM 813 O O . HIS A 1 106 ? 20.040 -10.647 -2.757 1.00 73.44 106 HIS A O 1
ATOM 819 N N . LYS A 1 107 ? 18.671 -11.169 -1.065 1.00 70.81 107 LYS A N 1
ATOM 820 C CA . LYS A 1 107 ? 19.159 -12.546 -0.904 1.00 70.81 107 LYS A CA 1
ATOM 821 C C . LYS A 1 107 ? 18.612 -13.524 -1.950 1.00 70.81 107 LYS A C 1
ATOM 823 O O . LYS A 1 107 ? 19.312 -14.449 -2.349 1.00 70.81 107 LYS A O 1
ATOM 828 N N . THR A 1 108 ? 17.354 -13.360 -2.358 1.00 64.94 108 THR A N 1
ATOM 829 C CA . THR A 1 108 ? 16.646 -14.302 -3.247 1.00 64.94 108 THR A CA 1
ATOM 830 C C . THR A 1 108 ? 16.891 -13.995 -4.718 1.00 64.94 108 THR A C 1
ATOM 832 O O . THR A 1 108 ? 16.780 -14.876 -5.571 1.00 64.94 108 THR A O 1
ATOM 835 N N . SER A 1 109 ? 17.193 -12.744 -5.061 1.00 56.66 109 SER A N 1
ATOM 836 C CA . SER A 1 109 ? 17.372 -12.339 -6.449 1.00 56.66 109 SER A CA 1
ATOM 837 C C . SER A 1 109 ? 18.285 -11.126 -6.589 1.00 56.66 109 SER A C 1
ATOM 839 O O . SER A 1 109 ? 18.212 -10.173 -5.827 1.00 56.66 109 SER A O 1
ATOM 841 N N . ASN A 1 110 ? 19.045 -11.072 -7.685 1.00 60.41 110 ASN A N 1
ATOM 842 C CA . ASN A 1 110 ? 19.752 -9.859 -8.123 1.00 60.41 110 ASN A CA 1
ATOM 843 C C . ASN A 1 110 ? 18.785 -8.773 -8.664 1.00 60.41 110 ASN A C 1
ATOM 845 O O . ASN A 1 110 ? 19.130 -8.022 -9.572 1.00 60.41 110 ASN A O 1
ATOM 849 N N . TRP A 1 111 ? 17.546 -8.698 -8.158 1.00 55.88 111 TRP A N 1
ATOM 850 C CA . TRP A 1 111 ? 16.578 -7.653 -8.526 1.00 55.88 111 TRP A CA 1
ATOM 851 C C . TRP A 1 111 ? 17.019 -6.280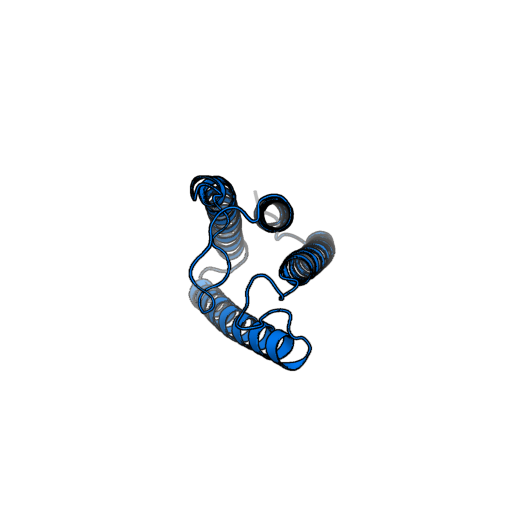 -8.023 1.00 55.88 111 TRP A C 1
ATOM 853 O O . TRP A 1 111 ? 16.736 -5.282 -8.675 1.00 55.88 111 TRP A O 1
ATOM 863 N N . LEU A 1 112 ? 17.764 -6.262 -6.917 1.00 53.91 112 LEU A N 1
ATOM 864 C CA . LEU A 1 112 ? 18.417 -5.089 -6.349 1.00 53.91 112 LEU A CA 1
ATOM 865 C C . LEU A 1 112 ? 19.945 -5.213 -6.499 1.00 53.91 112 LEU A C 1
ATOM 867 O O . LEU A 1 112 ? 20.689 -5.144 -5.523 1.00 53.91 112 LEU A O 1
ATOM 871 N N . ALA A 1 113 ? 20.408 -5.509 -7.716 1.00 49.28 113 ALA A N 1
ATOM 872 C CA . ALA A 1 113 ? 21.831 -5.450 -8.043 1.00 49.28 113 ALA A CA 1
ATOM 873 C C . ALA A 1 113 ? 22.318 -3.988 -8.017 1.00 49.28 113 ALA A C 1
ATOM 875 O O . ALA A 1 113 ? 21.546 -3.085 -8.336 1.00 49.28 113 ALA A O 1
ATOM 876 N N . GLU A 1 114 ? 23.601 -3.760 -7.709 1.00 51.25 114 GLU A N 1
ATOM 877 C CA . GLU A 1 114 ? 24.257 -2.433 -7.780 1.00 51.25 114 GLU A CA 1
ATOM 878 C C . GLU A 1 114 ? 24.001 -1.713 -9.121 1.00 51.25 114 GLU A C 1
ATOM 880 O O . GLU A 1 114 ? 23.899 -0.489 -9.177 1.00 51.25 114 GLU A O 1
ATOM 885 N N . ASP A 1 115 ? 23.809 -2.484 -10.196 1.00 47.41 115 ASP A N 1
ATOM 886 C CA . ASP A 1 115 ? 23.323 -2.005 -11.487 1.00 47.41 115 ASP A CA 1
ATOM 887 C C . ASP A 1 115 ? 21.781 -2.013 -11.555 1.00 47.41 115 ASP A C 1
ATOM 889 O O . ASP A 1 115 ? 21.158 -3.021 -11.914 1.00 47.41 115 ASP A O 1
ATOM 893 N N . LEU A 1 116 ? 21.167 -0.841 -11.351 1.00 52.09 116 LEU A N 1
ATOM 894 C CA . LEU A 1 116 ? 19.720 -0.588 -11.511 1.00 52.09 116 LEU A CA 1
ATOM 895 C C . LEU A 1 116 ? 19.164 -1.010 -12.895 1.00 52.09 116 LEU A C 1
ATOM 897 O O . LEU A 1 116 ? 17.970 -1.234 -13.046 1.00 52.09 116 LEU A O 1
ATOM 901 N N . ASN A 1 117 ? 20.021 -1.126 -13.920 1.00 49.91 117 ASN A N 1
ATOM 902 C CA . ASN A 1 117 ? 19.637 -1.560 -15.273 1.00 49.91 117 ASN A CA 1
ATOM 903 C C . ASN A 1 117 ? 19.626 -3.087 -15.471 1.00 49.91 117 ASN A C 1
ATOM 905 O O . ASN A 1 117 ? 19.044 -3.567 -16.446 1.00 49.91 117 ASN A O 1
ATOM 909 N N . LYS A 1 118 ? 20.279 -3.856 -14.588 1.00 47.72 118 LYS A N 1
ATOM 910 C CA . LYS A 1 118 ? 20.277 -5.331 -14.625 1.00 47.72 118 LYS A CA 1
ATOM 911 C C . LYS A 1 118 ? 19.239 -5.925 -13.674 1.00 47.72 118 LYS A C 1
ATOM 913 O O . LYS A 1 118 ? 18.732 -7.015 -13.941 1.00 47.72 118 LYS A O 1
ATOM 918 N N . GLY A 1 119 ? 18.902 -5.205 -12.604 1.00 53.72 119 GLY A N 1
ATOM 919 C CA . GLY A 1 119 ? 17.814 -5.560 -11.701 1.00 53.72 119 GLY A CA 1
ATOM 920 C C . GLY A 1 119 ? 16.448 -5.446 -12.381 1.00 53.72 119 GLY A C 1
ATOM 921 O O . GLY A 1 119 ? 16.127 -4.426 -12.984 1.00 53.72 119 GLY A O 1
ATOM 922 N N . LYS A 1 120 ? 15.617 -6.493 -12.303 1.00 61.16 120 LYS A N 1
ATOM 923 C CA . LYS A 1 120 ? 14.199 -6.420 -12.701 1.00 61.16 120 LYS A CA 1
ATOM 924 C C . LYS A 1 120 ? 13.392 -5.720 -11.601 1.00 61.16 120 LYS A C 1
ATOM 926 O O . LYS A 1 120 ? 12.626 -6.370 -10.892 1.00 61.16 120 LYS A O 1
ATOM 931 N N . LEU A 1 121 ? 13.573 -4.407 -11.469 1.00 64.94 121 LEU A N 1
ATOM 932 C CA . LEU A 1 121 ? 12.810 -3.570 -10.536 1.00 64.94 121 LEU A CA 1
ATOM 933 C C . LEU A 1 121 ? 11.296 -3.656 -10.819 1.00 64.94 121 LEU A C 1
ATOM 935 O O . LEU A 1 121 ? 10.488 -3.681 -9.896 1.00 64.94 121 LEU A O 1
ATOM 939 N N . ASP A 1 122 ? 10.927 -3.848 -12.090 1.00 64.62 122 ASP A N 1
ATOM 940 C CA . ASP A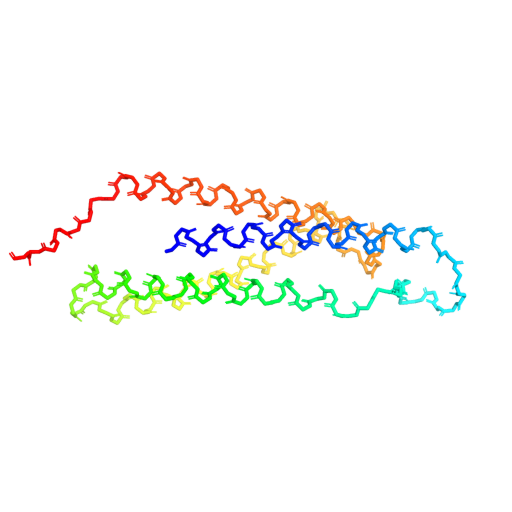 1 122 ? 9.551 -4.093 -12.542 1.00 64.62 122 ASP A CA 1
ATOM 941 C C . ASP A 1 122 ? 8.879 -5.243 -11.769 1.00 64.62 122 ASP A C 1
ATOM 943 O O . ASP A 1 122 ? 7.746 -5.119 -11.309 1.00 64.62 122 ASP A O 1
ATOM 947 N N . CYS A 1 123 ? 9.586 -6.363 -11.559 1.00 66.94 123 CYS A N 1
ATOM 948 C CA . CYS A 1 123 ? 9.046 -7.513 -10.826 1.00 66.94 123 CYS A CA 1
ATOM 949 C C . CYS A 1 123 ? 8.787 -7.190 -9.352 1.00 66.94 123 CYS A C 1
ATOM 951 O O . CYS A 1 123 ? 7.841 -7.725 -8.778 1.00 66.94 123 CYS A O 1
ATOM 953 N N . PHE A 1 124 ? 9.592 -6.310 -8.752 1.00 71.88 124 PHE A N 1
ATOM 954 C CA . PHE A 1 124 ? 9.375 -5.851 -7.386 1.00 71.88 124 PHE A CA 1
ATOM 955 C C . PHE A 1 124 ? 8.115 -4.980 -7.292 1.00 71.88 124 PHE A C 1
ATOM 957 O O . PHE A 1 124 ? 7.277 -5.232 -6.429 1.00 71.88 124 PHE A O 1
ATOM 964 N N . TYR A 1 125 ? 7.920 -4.039 -8.222 1.00 73.69 125 TYR A N 1
ATOM 965 C CA . TYR A 1 125 ? 6.702 -3.221 -8.274 1.00 73.69 125 TYR A CA 1
ATOM 966 C C . TYR A 1 125 ? 5.437 -4.061 -8.487 1.00 73.69 125 TYR A C 1
ATOM 968 O O . TYR A 1 125 ? 4.451 -3.873 -7.776 1.00 73.69 125 TYR A O 1
ATOM 976 N N . TYR A 1 126 ? 5.463 -5.039 -9.398 1.00 76.31 126 TYR A N 1
ATOM 977 C CA . TYR A 1 126 ? 4.326 -5.946 -9.595 1.00 76.31 126 TYR A CA 1
ATOM 978 C C . TYR A 1 126 ? 4.065 -6.849 -8.383 1.00 76.31 126 TYR A C 1
ATOM 980 O O . TYR A 1 126 ? 2.907 -7.105 -8.056 1.00 76.31 126 TYR A O 1
ATOM 988 N N . LEU A 1 127 ? 5.112 -7.318 -7.695 1.00 80.50 127 LEU A N 1
ATOM 989 C CA . LEU A 1 127 ? 4.967 -8.105 -6.469 1.00 80.50 127 LEU A CA 1
ATOM 990 C C . LEU A 1 127 ? 4.341 -7.273 -5.343 1.00 80.50 127 LEU A C 1
ATOM 992 O O . LEU A 1 127 ? 3.425 -7.750 -4.673 1.00 80.50 127 LEU A O 1
ATOM 996 N N . MET A 1 128 ? 4.781 -6.025 -5.177 1.00 81.56 128 MET A N 1
ATOM 997 C CA . MET A 1 128 ? 4.183 -5.087 -4.226 1.00 81.56 128 MET A CA 1
ATOM 998 C C . MET A 1 128 ? 2.719 -4.800 -4.573 1.00 81.56 128 MET A C 1
ATOM 1000 O O . MET A 1 128 ? 1.863 -4.906 -3.700 1.00 81.56 128 MET A O 1
ATOM 1004 N N . ALA A 1 129 ? 2.402 -4.553 -5.848 1.00 82.00 129 ALA A N 1
ATOM 1005 C CA . ALA A 1 129 ? 1.024 -4.349 -6.294 1.00 82.00 129 ALA A CA 1
ATOM 1006 C C . ALA A 1 129 ? 0.137 -5.577 -6.011 1.00 82.00 129 ALA A C 1
ATOM 1008 O O . ALA A 1 129 ? -0.988 -5.437 -5.536 1.00 82.00 129 ALA A O 1
ATOM 1009 N N . ALA A 1 130 ? 0.640 -6.795 -6.245 1.00 86.81 130 ALA A N 1
ATOM 1010 C CA . ALA A 1 130 ? -0.084 -8.023 -5.920 1.00 86.81 130 ALA A CA 1
ATOM 1011 C C . ALA A 1 130 ? -0.346 -8.158 -4.409 1.00 86.81 130 ALA A C 1
ATOM 1013 O O . ALA A 1 130 ? -1.449 -8.532 -4.007 1.00 86.81 130 ALA A O 1
ATOM 1014 N N . LEU A 1 131 ? 0.637 -7.813 -3.571 1.00 86.25 131 LEU A N 1
ATOM 1015 C CA . LEU A 1 131 ? 0.493 -7.813 -2.115 1.00 86.25 131 LEU A CA 1
ATOM 1016 C C . LEU A 1 131 ? -0.557 -6.790 -1.648 1.00 86.25 131 LEU A C 1
ATOM 1018 O O . LEU A 1 131 ? -1.392 -7.105 -0.802 1.00 86.25 131 LEU A O 1
ATOM 1022 N N . GLU A 1 132 ? -0.563 -5.588 -2.227 1.00 86.19 132 GLU A N 1
ATOM 1023 C CA . GLU A 1 132 ? -1.557 -4.553 -1.924 1.00 86.19 132 GLU A CA 1
ATOM 1024 C C . GLU A 1 132 ? -2.974 -4.963 -2.353 1.00 86.19 132 GLU A C 1
ATOM 1026 O O . GLU A 1 132 ? -3.930 -4.729 -1.613 1.00 86.19 132 GLU A O 1
ATOM 1031 N N . ILE A 1 133 ? -3.126 -5.632 -3.502 1.00 89.31 133 ILE A N 1
ATOM 1032 C CA . ILE A 1 133 ? -4.415 -6.184 -3.953 1.00 89.31 133 ILE A CA 1
ATOM 1033 C C . ILE A 1 133 ? -4.915 -7.257 -2.977 1.00 89.31 133 ILE A C 1
ATOM 1035 O O . ILE A 1 133 ? -6.092 -7.251 -2.607 1.00 89.31 133 ILE A O 1
ATOM 1039 N N . LEU A 1 134 ? -4.034 -8.155 -2.522 1.00 91.00 134 LEU A N 1
ATOM 1040 C CA . LEU A 1 134 ? -4.374 -9.148 -1.499 1.00 91.00 134 LEU A CA 1
ATOM 1041 C C . LEU A 1 134 ? -4.783 -8.474 -0.183 1.00 91.00 134 LEU A C 1
ATOM 1043 O O . LEU A 1 134 ? -5.783 -8.869 0.419 1.00 91.00 134 LEU A O 1
ATOM 1047 N N . ASN A 1 135 ? -4.068 -7.425 0.228 1.00 89.12 135 ASN A N 1
ATOM 1048 C CA . ASN A 1 135 ? -4.400 -6.634 1.411 1.00 89.12 135 ASN A CA 1
ATOM 1049 C C . ASN A 1 135 ? -5.772 -5.951 1.279 1.00 89.12 135 ASN A C 1
ATOM 1051 O O . ASN A 1 135 ? -6.566 -5.988 2.217 1.00 89.12 135 ASN A O 1
ATOM 1055 N N . LEU A 1 136 ? -6.097 -5.389 0.110 1.00 87.94 136 LEU A N 1
ATOM 1056 C CA . LEU A 1 136 ? -7.420 -4.823 -0.158 1.00 87.94 136 LEU A CA 1
ATOM 1057 C C . LEU A 1 136 ? -8.511 -5.899 -0.084 1.00 87.94 136 LEU A C 1
ATOM 1059 O O . LEU A 1 136 ? -9.555 -5.671 0.525 1.00 87.94 136 LEU A O 1
ATOM 1063 N N . GLY A 1 137 ? -8.268 -7.078 -0.662 1.00 88.44 137 GLY A N 1
ATOM 1064 C CA . GLY A 1 137 ? -9.188 -8.213 -0.584 1.00 88.44 137 GLY A CA 1
ATOM 1065 C C . GLY A 1 137 ? -9.457 -8.637 0.861 1.00 88.44 137 GLY A C 1
ATOM 1066 O O . GLY A 1 137 ? -10.613 -8.751 1.268 1.00 88.44 137 GLY A O 1
ATOM 1067 N N . TYR A 1 138 ? -8.398 -8.788 1.659 1.00 88.50 138 TYR A N 1
ATOM 1068 C CA . TYR A 1 138 ? -8.502 -9.089 3.086 1.00 88.50 138 TYR A CA 1
ATOM 1069 C C . TYR A 1 138 ? -9.270 -7.996 3.845 1.00 88.50 138 TYR A C 1
ATOM 1071 O O . TYR A 1 138 ? -10.214 -8.296 4.579 1.00 88.50 138 TYR A O 1
ATOM 1079 N N . PHE A 1 139 ? -8.941 -6.724 3.600 1.00 86.50 139 PHE A N 1
ATOM 1080 C CA . PHE A 1 139 ? -9.635 -5.583 4.192 1.00 86.50 139 PHE A CA 1
ATOM 1081 C C . PHE A 1 139 ? -11.136 -5.596 3.875 1.00 86.50 139 PHE A C 1
ATOM 1083 O O . PHE A 1 139 ? -11.944 -5.374 4.773 1.00 86.50 139 PHE A O 1
ATOM 1090 N N . LEU A 1 140 ? -11.533 -5.893 2.634 1.00 87.06 140 LEU A N 1
ATOM 1091 C CA . LEU A 1 140 ? -12.944 -5.965 2.240 1.00 87.06 140 LEU A CA 1
ATOM 1092 C C . LEU A 1 140 ? -13.691 -7.104 2.944 1.00 87.06 140 LEU A C 1
ATOM 1094 O O . LEU A 1 140 ? -14.836 -6.913 3.359 1.00 87.06 140 LEU A O 1
ATOM 1098 N N . VAL A 1 141 ? -13.059 -8.269 3.113 1.00 89.00 141 VAL A N 1
ATOM 1099 C CA . VAL A 1 141 ? -13.645 -9.392 3.864 1.00 89.00 141 VAL A CA 1
ATOM 1100 C C . VAL A 1 141 ? -13.855 -8.999 5.325 1.00 89.00 141 VAL A C 1
ATOM 1102 O O . VAL A 1 141 ? -14.964 -9.147 5.845 1.00 89.00 141 VAL A O 1
ATOM 1105 N N . CYS A 1 142 ? -12.835 -8.422 5.967 1.00 86.06 142 CYS A N 1
ATOM 1106 C CA . CYS A 1 142 ? -12.940 -7.927 7.336 1.00 86.06 142 CYS A CA 1
ATOM 1107 C C . CYS A 1 142 ? -14.005 -6.833 7.467 1.00 86.06 142 CYS A C 1
ATOM 1109 O O . CYS A 1 142 ? -14.834 -6.906 8.368 1.00 86.06 142 CYS A O 1
ATOM 1111 N N . ALA A 1 143 ? -14.038 -5.862 6.551 1.00 83.81 143 ALA A N 1
ATOM 1112 C CA . ALA A 1 143 ? -15.021 -4.781 6.550 1.00 83.81 143 ALA A CA 1
ATOM 1113 C C . ALA A 1 143 ? -16.455 -5.306 6.396 1.00 83.81 143 ALA A C 1
ATOM 1115 O O . ALA A 1 143 ? -17.370 -4.787 7.030 1.00 83.81 143 ALA A O 1
ATOM 1116 N N . LYS A 1 144 ? -16.658 -6.364 5.601 1.00 82.81 144 LYS A N 1
ATOM 1117 C CA . LYS A 1 144 ? -17.969 -7.000 5.425 1.00 82.81 144 LYS A CA 1
ATOM 1118 C C . LYS A 1 144 ? -18.421 -7.774 6.668 1.00 82.81 144 LYS A C 1
ATOM 1120 O O . LYS A 1 144 ? -19.618 -7.877 6.919 1.00 82.81 144 LYS A O 1
ATOM 1125 N N . TRP A 1 145 ? -17.485 -8.333 7.432 1.00 83.50 145 TRP A N 1
ATOM 1126 C CA . TRP A 1 145 ? -17.771 -9.024 8.695 1.00 83.50 145 TRP A CA 1
ATOM 1127 C C . TRP A 1 145 ? -17.852 -8.087 9.902 1.00 83.50 145 TRP A C 1
ATOM 1129 O O . TRP A 1 145 ? -18.464 -8.438 10.912 1.00 83.50 145 TRP A O 1
ATOM 1139 N N . TYR A 1 146 ? -17.271 -6.893 9.810 1.00 76.69 146 TYR A N 1
ATOM 1140 C CA . TYR A 1 146 ? -17.267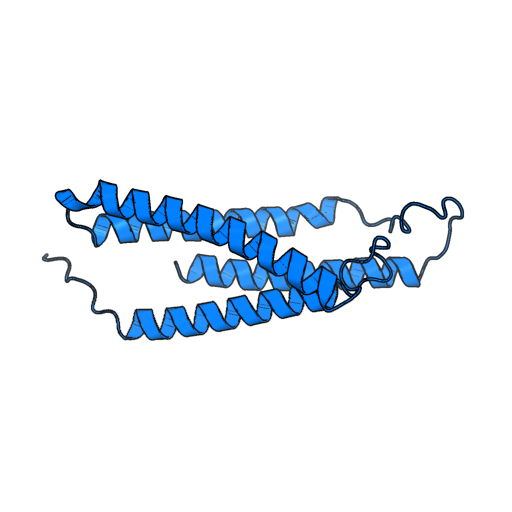 -5.931 10.897 1.00 76.69 146 TYR A CA 1
ATOM 1141 C C . TYR A 1 146 ? -18.645 -5.281 11.066 1.00 76.69 146 TYR A C 1
ATOM 1143 O O . TYR A 1 146 ? -19.102 -4.506 10.227 1.00 76.69 146 TYR A O 1
ATOM 1151 N N . LYS A 1 147 ? -19.314 -5.561 12.189 1.00 71.81 147 LYS A N 1
ATOM 1152 C CA . LYS A 1 147 ? -20.515 -4.819 12.583 1.00 71.81 147 LYS A CA 1
ATOM 1153 C C . LYS A 1 147 ? -20.096 -3.469 13.155 1.00 71.81 147 LYS A C 1
ATOM 1155 O O . LYS A 1 147 ? -19.538 -3.403 14.249 1.00 71.81 147 LYS A O 1
ATOM 1160 N N . TYR A 1 148 ? -20.392 -2.396 12.425 1.00 66.62 148 TYR A N 1
ATOM 1161 C CA . TYR A 1 148 ? -20.268 -1.039 12.952 1.00 66.62 148 TYR A CA 1
ATOM 1162 C C . TYR A 1 148 ? -21.072 -0.912 14.249 1.00 66.62 148 TYR A C 1
ATOM 1164 O O . TYR A 1 148 ? -22.207 -1.390 14.333 1.00 66.62 148 TYR A O 1
ATOM 1172 N N . LYS A 1 149 ? -20.493 -0.255 15.263 1.00 56.84 149 LYS A N 1
ATOM 1173 C CA . LYS A 1 149 ? -21.296 0.195 16.401 1.00 56.84 149 LYS A CA 1
ATOM 1174 C C . LYS A 1 149 ? -22.306 1.183 15.832 1.00 56.84 149 LYS A C 1
ATOM 1176 O O . LYS A 1 149 ? -21.910 2.137 15.165 1.00 56.84 149 LYS A O 1
ATOM 1181 N N . GLY A 1 150 ? -23.593 0.911 16.037 1.00 48.19 150 GLY A N 1
ATOM 1182 C CA . GLY A 1 150 ? -24.645 1.832 15.636 1.00 48.19 150 GLY A CA 1
ATOM 1183 C C . GLY A 1 150 ? -24.337 3.196 16.236 1.00 48.19 150 GLY A C 1
ATOM 1184 O O . GLY A 1 150 ? -24.144 3.305 17.447 1.00 48.19 150 GLY A O 1
ATOM 1185 N N . VAL A 1 151 ? -24.252 4.214 15.381 1.00 48.94 151 VAL A N 1
ATOM 1186 C CA . VAL A 1 151 ? -24.451 5.591 15.819 1.00 48.94 151 VAL A CA 1
ATOM 1187 C C . VAL A 1 151 ? -25.835 5.574 16.452 1.00 48.94 151 VAL A C 1
ATOM 1189 O O . VAL A 1 151 ? -26.827 5.422 15.742 1.00 48.94 151 VAL A O 1
ATOM 1192 N N . ALA A 1 152 ? -25.895 5.579 17.782 1.00 38.56 152 ALA A N 1
ATOM 1193 C CA . ALA A 1 152 ? -27.133 5.867 18.477 1.00 38.56 152 ALA A CA 1
ATOM 1194 C C . ALA A 1 152 ? -27.495 7.300 18.068 1.00 38.56 152 ALA A C 1
ATOM 1196 O O . ALA A 1 152 ? -26.837 8.244 18.504 1.00 38.56 152 ALA A O 1
ATOM 1197 N N . MET A 1 153 ? -28.417 7.419 17.108 1.00 38.50 153 MET A N 1
ATOM 1198 C CA . MET A 1 153 ? -29.185 8.644 16.898 1.00 38.50 153 MET A CA 1
ATOM 1199 C C . MET A 1 153 ? -30.138 8.826 18.070 1.00 38.50 153 MET A C 1
ATOM 1201 O O . MET A 1 153 ? -30.676 7.796 18.539 1.00 38.50 153 MET A O 1
#

Secondary structure (DSSP, 8-state):
-HHHHHHHHHHHHHHHHHHHHHHHHHHH-------TTS-------GGGHHHHHHHHHHHHHHHHHHHHHHHHHHS-GGGHHHHHHHHHHHHHHHHHHHHHHHHHHHHH-GGG-SSTTTS-HHHHHHHHHHHHHHHHHHHHHHHHH--PPP---

Radius of gyration: 20.15 Å; chains: 1; bounding box: 60×30×56 Å

InterPro domains:
  IPR000109 Proton-dependent oligopeptide transporter family [PF00854] (1-110)
  IPR036259 MFS transporter superfamily [G3DSA:1.20.1250.20] (1-152)
  IPR036259 MFS transporter superfamily [SSF103473] (3-147)